Protein AF-A0A957RJB9-F1 (afdb_monomer)

Mean predicted aligned error: 10.36 Å

Structure (mmCIF, N/CA/C/O backbone):
data_AF-A0A957RJB9-F1
#
_entry.id   AF-A0A957RJB9-F1
#
loop_
_atom_site.group_PDB
_atom_site.id
_atom_site.type_symbol
_atom_site.label_atom_id
_atom_site.label_alt_id
_atom_site.label_comp_id
_atom_site.label_asym_id
_atom_site.label_entity_id
_atom_site.label_seq_id
_atom_site.pdbx_PDB_ins_code
_atom_site.Cartn_x
_atom_site.Cartn_y
_atom_site.Cartn_z
_atom_site.occupancy
_atom_site.B_iso_or_equiv
_atom_site.auth_seq_id
_atom_site.auth_comp_id
_atom_site.auth_asym_id
_atom_site.auth_atom_id
_atom_site.pdbx_PDB_model_num
ATOM 1 N N . ILE A 1 1 ? -2.700 -5.494 -15.936 1.00 81.12 1 ILE A N 1
ATOM 2 C CA . ILE A 1 1 ? -1.237 -5.738 -15.900 1.00 81.12 1 ILE A CA 1
ATOM 3 C C . ILE A 1 1 ? -0.658 -5.361 -14.547 1.00 81.12 1 ILE A C 1
ATOM 5 O O . ILE A 1 1 ? -0.485 -6.269 -13.760 1.00 81.12 1 ILE A O 1
ATOM 9 N N . PHE A 1 2 ? -0.462 -4.080 -14.198 1.00 80.25 2 PHE A N 1
ATOM 10 C CA . PHE A 1 2 ? 0.185 -3.731 -12.918 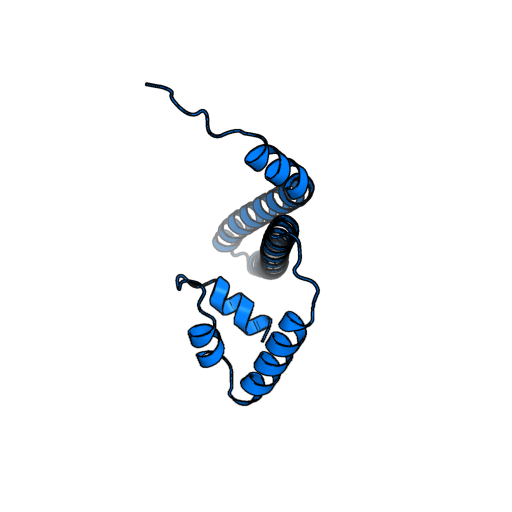1.00 80.25 2 PHE A CA 1
ATOM 11 C C . PHE A 1 2 ? -0.516 -4.327 -11.686 1.00 80.25 2 PHE A C 1
ATOM 13 O O . PHE A 1 2 ? 0.145 -4.903 -10.839 1.00 80.25 2 PHE A O 1
ATOM 20 N N . ARG A 1 3 ? -1.857 -4.283 -11.610 1.00 81.19 3 ARG A N 1
ATOM 21 C CA . ARG A 1 3 ? -2.626 -4.941 -10.532 1.00 81.19 3 ARG A CA 1
ATOM 22 C C . ARG A 1 3 ? -2.368 -6.450 -10.442 1.00 81.19 3 ARG A C 1
ATOM 24 O O . ARG A 1 3 ? -2.156 -6.948 -9.346 1.00 81.19 3 ARG A O 1
ATOM 31 N N . ALA A 1 4 ? -2.376 -7.136 -11.583 1.00 83.81 4 ALA A N 1
ATOM 32 C CA . ALA A 1 4 ? -2.095 -8.565 -11.663 1.00 83.81 4 ALA A CA 1
ATOM 33 C C . ALA A 1 4 ? -0.646 -8.854 -11.250 1.00 83.81 4 ALA A C 1
ATOM 35 O O . ALA A 1 4 ? -0.408 -9.748 -10.457 1.00 83.81 4 ALA A O 1
ATOM 36 N N . LEU A 1 5 ? 0.306 -8.015 -11.669 1.00 82.12 5 LEU A N 1
ATOM 37 C CA . LEU A 1 5 ? 1.704 -8.125 -11.257 1.00 82.12 5 LEU A CA 1
ATOM 38 C C . LEU A 1 5 ? 1.844 -8.026 -9.734 1.00 82.12 5 LEU A C 1
ATOM 40 O O . LEU A 1 5 ? 2.563 -8.815 -9.136 1.00 82.12 5 LEU A O 1
ATOM 44 N N . LYS A 1 6 ? 1.108 -7.111 -9.084 1.00 77.12 6 LYS A N 1
ATOM 45 C CA . LYS A 1 6 ? 1.094 -7.041 -7.613 1.00 77.12 6 LYS A CA 1
ATOM 46 C C . LYS A 1 6 ? 0.599 -8.333 -6.977 1.00 77.12 6 LYS A C 1
ATOM 48 O O . LYS A 1 6 ? 1.125 -8.722 -5.943 1.00 77.12 6 LYS A O 1
ATOM 53 N N . GLN A 1 7 ? -0.440 -8.935 -7.550 1.00 78.44 7 GLN A N 1
ATOM 54 C CA . GLN A 1 7 ? -1.039 -10.160 -7.035 1.00 78.44 7 GLN A CA 1
ATOM 55 C C . GLN A 1 7 ? -0.089 -11.347 -7.205 1.00 78.44 7 GLN A C 1
ATOM 57 O O . GLN A 1 7 ? 0.145 -12.049 -6.232 1.00 78.44 7 GLN A O 1
ATOM 62 N N . PHE A 1 8 ? 0.520 -11.482 -8.384 1.00 80.69 8 PHE A N 1
ATOM 63 C CA . PHE A 1 8 ? 1.520 -12.505 -8.687 1.00 80.69 8 PHE A CA 1
ATOM 64 C C . PHE A 1 8 ? 2.718 -12.426 -7.735 1.00 80.69 8 PHE A C 1
ATOM 66 O O . PHE A 1 8 ? 3.043 -13.388 -7.057 1.00 80.69 8 PHE A O 1
ATOM 73 N N . LEU A 1 9 ? 3.298 -11.230 -7.573 1.00 74.88 9 LEU A N 1
ATOM 74 C CA . LEU A 1 9 ? 4.434 -10.997 -6.670 1.00 74.88 9 LEU A CA 1
ATOM 75 C C . LEU A 1 9 ? 4.084 -11.101 -5.177 1.00 74.88 9 LEU A C 1
ATOM 77 O O . LEU A 1 9 ? 4.979 -11.045 -4.338 1.00 74.88 9 LEU A O 1
ATOM 81 N N . SER A 1 10 ? 2.796 -11.162 -4.832 1.00 72.12 10 SER A N 1
ATOM 82 C CA . SER A 1 10 ? 2.348 -11.404 -3.457 1.00 72.12 10 SER A CA 1
ATOM 83 C C . SER A 1 10 ? 2.089 -12.887 -3.177 1.00 72.12 10 SER A C 1
ATOM 85 O O . SER A 1 10 ? 1.745 -13.208 -2.042 1.00 72.12 10 SER A O 1
ATOM 87 N N . GLY A 1 11 ? 2.175 -13.749 -4.195 1.00 70.44 11 GLY A N 1
ATOM 88 C CA . GLY A 1 11 ? 2.095 -15.198 -4.054 1.00 70.44 11 GLY A CA 1
ATOM 89 C C . GLY A 1 11 ? 3.445 -15.818 -3.698 1.00 70.44 11 GLY A C 1
ATOM 90 O O . GLY A 1 11 ? 4.469 -15.136 -3.666 1.00 70.44 11 GLY A O 1
ATOM 91 N N . ASP A 1 12 ? 3.428 -17.126 -3.447 1.00 73.06 12 ASP A N 1
ATOM 92 C CA . ASP A 1 12 ? 4.629 -17.911 -3.134 1.00 73.06 12 ASP A CA 1
ATOM 93 C C . ASP A 1 12 ? 5.363 -18.410 -4.396 1.00 73.06 12 ASP A C 1
ATOM 95 O O . ASP A 1 12 ? 6.435 -19.009 -4.305 1.00 73.06 12 ASP A O 1
ATOM 99 N N . GLU A 1 13 ? 4.795 -18.174 -5.582 1.00 73.94 13 GLU A N 1
ATOM 100 C CA . GLU A 1 13 ? 5.368 -18.606 -6.854 1.00 73.94 13 GLU A CA 1
ATOM 101 C C . GLU A 1 13 ? 6.593 -17.763 -7.248 1.00 73.94 13 GLU A C 1
ATOM 103 O O . GLU A 1 13 ? 6.592 -16.534 -7.110 1.00 73.94 13 GLU A O 1
ATOM 108 N N . PRO A 1 14 ? 7.663 -18.404 -7.754 1.00 75.56 14 PRO A N 1
ATOM 109 C CA . PRO A 1 14 ? 8.832 -17.692 -8.243 1.00 75.56 14 PRO A CA 1
ATOM 110 C C . PRO A 1 14 ? 8.474 -16.829 -9.457 1.00 75.56 14 PRO A C 1
ATOM 112 O O . PRO A 1 14 ? 7.613 -17.176 -10.264 1.00 75.56 14 PRO A O 1
ATOM 115 N N . TRP A 1 15 ? 9.165 -15.693 -9.597 1.00 79.06 15 TRP A N 1
ATOM 116 C CA . TRP A 1 15 ? 8.956 -14.800 -10.733 1.00 79.06 15 TRP A CA 1
ATOM 117 C C . TRP A 1 15 ? 9.271 -15.505 -12.058 1.00 79.06 15 TRP A C 1
ATOM 119 O O . TRP A 1 15 ? 10.420 -15.865 -12.309 1.00 79.06 15 TRP A O 1
ATOM 129 N N . ASP A 1 16 ? 8.259 -15.610 -12.914 1.00 83.81 16 ASP A N 1
ATOM 130 C CA . ASP A 1 16 ? 8.356 -16.130 -14.271 1.00 83.81 16 ASP A CA 1
ATOM 131 C C . ASP A 1 16 ? 7.432 -15.310 -15.188 1.00 83.81 16 ASP A C 1
ATOM 133 O O . ASP A 1 16 ? 6.280 -15.026 -14.844 1.00 83.81 16 ASP A O 1
ATOM 137 N N . ILE A 1 17 ? 7.961 -14.864 -16.331 1.00 82.62 17 ILE A N 1
ATOM 138 C CA . ILE A 1 17 ? 7.234 -13.981 -17.250 1.00 82.62 17 ILE A CA 1
ATOM 139 C C . ILE A 1 17 ? 6.132 -14.714 -18.019 1.00 82.62 17 ILE A C 1
ATOM 141 O O . ILE A 1 17 ? 5.106 -14.101 -18.314 1.00 82.62 17 ILE A O 1
ATOM 145 N N . GLU A 1 18 ? 6.327 -15.996 -18.315 1.00 87.25 18 GLU A N 1
ATOM 146 C CA . GLU A 1 18 ? 5.365 -16.837 -19.022 1.00 87.25 18 GLU A CA 1
ATOM 147 C C . GLU A 1 18 ? 4.204 -17.165 -18.082 1.00 87.25 18 GLU A C 1
ATOM 149 O O . GLU A 1 18 ? 3.053 -16.895 -18.421 1.00 87.25 18 GLU A O 1
ATOM 154 N N . LEU A 1 19 ? 4.500 -17.560 -16.836 1.00 86.25 19 LEU A N 1
ATOM 155 C CA . LEU A 1 19 ? 3.469 -17.761 -15.807 1.00 86.25 19 LEU A CA 1
ATOM 156 C C . LEU A 1 19 ? 2.692 -16.472 -15.510 1.00 86.25 19 LEU A C 1
ATOM 158 O O . LEU A 1 19 ? 1.467 -16.482 -15.363 1.00 86.25 19 LEU A O 1
ATOM 162 N N . PHE A 1 20 ? 3.385 -15.330 -15.450 1.00 87.19 20 PHE A N 1
ATOM 163 C CA . PHE A 1 20 ? 2.719 -14.044 -15.284 1.00 87.19 20 PHE A CA 1
ATOM 164 C C . PHE A 1 20 ? 1.810 -13.713 -16.476 1.00 87.19 20 PHE A C 1
ATOM 166 O O . PHE A 1 20 ? 0.713 -13.185 -16.274 1.00 87.19 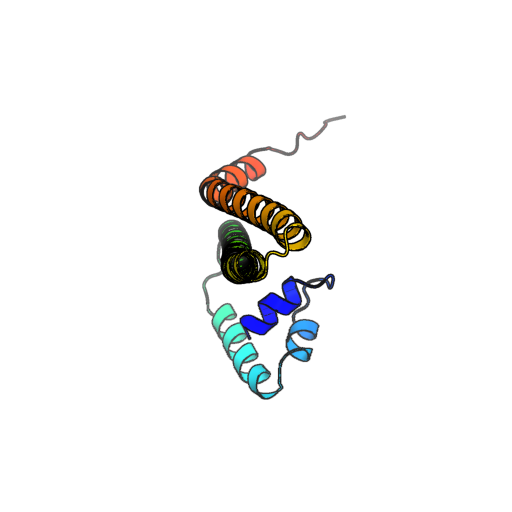20 PHE A O 1
ATOM 173 N N . GLN A 1 21 ? 2.247 -14.000 -17.705 1.00 87.94 21 GLN A N 1
ATOM 174 C CA . GLN A 1 21 ? 1.457 -13.784 -18.913 1.00 87.94 21 GLN A CA 1
ATOM 175 C C . GLN A 1 21 ? 0.212 -14.679 -18.941 1.00 87.94 21 GLN A C 1
ATOM 177 O O . GLN A 1 21 ? -0.867 -14.173 -19.254 1.00 87.94 21 GLN A O 1
ATOM 182 N N . ASP A 1 22 ? 0.325 -15.943 -18.537 1.00 89.06 22 ASP A N 1
ATOM 183 C CA . ASP A 1 22 ? -0.794 -16.892 -18.465 1.00 89.06 22 ASP A CA 1
ATOM 184 C C . ASP A 1 22 ? -1.864 -16.470 -17.449 1.00 89.06 22 ASP A C 1
ATOM 186 O O . ASP A 1 22 ? -3.058 -16.670 -17.668 1.00 89.06 22 ASP A O 1
ATOM 190 N N . MET A 1 23 ? -1.463 -15.803 -16.364 1.00 85.88 23 MET A N 1
ATOM 191 C CA . MET A 1 23 ? -2.392 -15.254 -15.370 1.00 85.88 23 MET A CA 1
ATOM 192 C C . MET A 1 23 ? -3.127 -13.987 -15.864 1.00 85.88 23 MET A C 1
ATOM 194 O O . MET A 1 23 ? -4.102 -13.535 -15.254 1.00 85.88 23 MET A O 1
ATOM 198 N N . LEU A 1 24 ? -2.668 -13.352 -16.946 1.00 88.12 24 LEU A N 1
ATOM 199 C CA . LEU A 1 24 ? -3.342 -12.190 -17.522 1.00 88.12 24 LEU A CA 1
ATOM 200 C C . LEU A 1 24 ? -4.477 -12.613 -18.456 1.00 88.12 24 LEU A C 1
ATOM 202 O O . LEU A 1 24 ? -4.330 -13.511 -19.277 1.00 88.12 24 LEU A O 1
ATOM 206 N N . ASP A 1 25 ? -5.573 -11.853 -18.419 1.00 89.06 25 ASP A N 1
ATOM 207 C CA . ASP A 1 25 ? -6.604 -11.900 -19.459 1.00 89.06 25 ASP A CA 1
ATOM 208 C C . ASP A 1 25 ? -5.969 -11.707 -20.853 1.00 89.06 25 ASP A C 1
ATOM 210 O O . ASP A 1 25 ? -5.105 -10.837 -21.027 1.00 89.06 25 ASP A O 1
ATOM 214 N N . GLY A 1 26 ? -6.407 -12.479 -21.852 1.00 87.00 26 GLY A N 1
ATOM 215 C CA . GLY A 1 26 ? -5.850 -12.486 -23.208 1.00 87.00 26 GLY A CA 1
ATOM 216 C C . GLY A 1 26 ? -5.820 -11.100 -23.862 1.00 87.00 26 GLY A C 1
ATOM 217 O O . GLY A 1 26 ? -4.891 -10.770 -24.600 1.00 87.00 26 GLY A O 1
ATOM 218 N N . GLN A 1 27 ? -6.756 -10.208 -23.513 1.00 87.88 27 GLN A N 1
ATOM 219 C CA . GLN A 1 27 ? -6.743 -8.815 -23.992 1.00 87.88 27 GLN A CA 1
ATOM 220 C C . GLN A 1 27 ? -5.542 -7.991 -23.492 1.00 87.88 27 GLN A C 1
ATOM 222 O O . GLN A 1 27 ? -5.198 -6.946 -24.059 1.00 87.88 27 GLN A O 1
ATOM 227 N N . LEU A 1 28 ? -4.892 -8.432 -22.417 1.00 89.62 28 LEU A N 1
ATOM 228 C CA . LEU A 1 28 ? -3.724 -7.788 -21.830 1.00 89.62 28 LEU A CA 1
ATOM 229 C C . LEU A 1 28 ? -2.406 -8.336 -22.380 1.00 89.62 28 LEU A C 1
ATOM 231 O O . LEU A 1 28 ? -1.398 -7.645 -22.237 1.00 89.62 28 LEU A O 1
ATOM 235 N N . HIS A 1 29 ? -2.399 -9.486 -23.059 1.00 90.06 29 HIS A N 1
ATOM 236 C CA . HIS A 1 29 ? -1.185 -10.084 -23.631 1.00 90.06 29 HIS A CA 1
ATOM 237 C C . HIS A 1 29 ? -0.530 -9.142 -24.643 1.00 90.06 29 HIS A C 1
ATOM 239 O O . HIS A 1 29 ? 0.634 -8.778 -24.501 1.00 90.06 29 HIS A O 1
ATOM 245 N N . GLY A 1 30 ? -1.304 -8.604 -25.592 1.00 87.06 30 GLY A N 1
ATOM 246 C CA . GLY A 1 30 ? -0.793 -7.634 -26.571 1.00 87.06 30 GLY A CA 1
ATOM 247 C C . GLY A 1 30 ? -0.371 -6.287 -25.962 1.00 87.06 30 GLY A C 1
ATOM 248 O O . GLY A 1 30 ? 0.405 -5.533 -26.554 1.00 87.06 30 GLY A O 1
ATOM 249 N N . ARG A 1 31 ? -0.871 -5.942 -24.769 1.00 88.81 31 ARG A N 1
ATOM 250 C CA . ARG A 1 31 ? -0.400 -4.768 -24.014 1.00 88.81 31 ARG A CA 1
ATOM 251 C C . ARG A 1 31 ? 0.900 -5.078 -23.266 1.00 88.81 31 ARG A C 1
ATOM 253 O O . ARG A 1 31 ? 1.775 -4.219 -23.237 1.00 88.81 31 ARG A O 1
ATOM 260 N N . LEU A 1 32 ? 1.046 -6.285 -22.718 1.00 88.19 32 LEU A N 1
ATOM 261 C CA . LEU A 1 32 ? 2.282 -6.763 -22.099 1.00 88.19 32 LEU A CA 1
ATOM 262 C C . LEU A 1 32 ? 3.414 -6.857 -23.129 1.00 88.19 32 LEU A C 1
ATOM 264 O O . LEU A 1 32 ? 4.486 -6.315 -22.887 1.00 88.19 32 LEU A O 1
ATOM 268 N N . ALA A 1 33 ? 3.153 -7.434 -24.304 1.00 86.44 33 ALA A N 1
ATOM 269 C CA . ALA A 1 33 ? 4.131 -7.536 -25.387 1.00 86.44 33 ALA A CA 1
ATOM 270 C C . ALA A 1 33 ? 4.650 -6.159 -25.832 1.00 86.44 33 ALA A C 1
ATOM 272 O O . ALA A 1 33 ? 5.851 -5.969 -25.994 1.00 86.44 33 ALA A O 1
ATOM 273 N N . ARG A 1 34 ? 3.764 -5.158 -25.950 1.00 88.94 34 ARG A N 1
ATOM 274 C CA . ARG A 1 34 ? 4.166 -3.772 -26.249 1.00 88.94 34 ARG A CA 1
ATOM 275 C C . ARG A 1 34 ? 5.016 -3.146 -25.147 1.00 88.94 34 ARG A C 1
ATOM 277 O O . ARG A 1 34 ? 5.954 -2.420 -25.457 1.00 88.94 34 ARG A O 1
ATOM 284 N N . LEU A 1 35 ? 4.708 -3.425 -23.881 1.00 87.00 35 LEU A N 1
ATOM 285 C CA . LEU A 1 35 ? 5.519 -2.961 -22.754 1.00 87.00 35 LEU A CA 1
ATOM 286 C C . LEU A 1 35 ? 6.906 -3.615 -22.750 1.00 87.00 35 LEU A C 1
ATOM 288 O O . LEU A 1 35 ? 7.890 -2.915 -22.537 1.00 87.00 35 LEU A O 1
ATOM 292 N N . ALA A 1 36 ? 6.994 -4.917 -23.028 1.00 85.00 36 ALA A N 1
ATOM 293 C CA . ALA A 1 36 ? 8.261 -5.639 -23.130 1.00 85.00 36 ALA A CA 1
ATOM 294 C C . ALA A 1 36 ? 9.105 -5.140 -24.314 1.00 85.00 36 ALA A C 1
ATOM 296 O O . ALA A 1 36 ? 10.291 -4.852 -24.156 1.00 85.00 36 ALA A O 1
ATOM 297 N N . ALA A 1 37 ? 8.477 -4.944 -25.477 1.00 87.00 37 ALA A N 1
ATOM 298 C CA . ALA A 1 37 ? 9.126 -4.359 -26.644 1.00 87.00 37 ALA A CA 1
ATOM 299 C C . ALA A 1 37 ? 9.647 -2.948 -26.339 1.00 87.00 37 ALA A C 1
ATOM 301 O O . ALA A 1 37 ? 10.803 -2.652 -26.618 1.00 87.00 37 ALA A O 1
ATOM 302 N N . TYR A 1 38 ? 8.849 -2.097 -25.689 1.00 85.38 38 TYR A N 1
ATOM 303 C CA . TYR A 1 38 ? 9.306 -0.775 -25.261 1.00 85.38 38 TYR A CA 1
ATOM 304 C C . TYR A 1 38 ? 10.474 -0.857 -24.268 1.00 85.38 38 TYR A C 1
ATOM 306 O O . TYR A 1 38 ? 11.462 -0.148 -24.433 1.00 85.38 38 TYR A O 1
ATOM 314 N N . ALA A 1 39 ? 10.415 -1.758 -23.283 1.00 79.75 39 ALA A N 1
ATOM 315 C CA . ALA A 1 39 ? 11.502 -1.956 -22.328 1.00 79.75 39 ALA A CA 1
ATOM 316 C C . ALA A 1 39 ? 12.825 -2.333 -23.018 1.00 79.75 39 ALA A C 1
ATOM 318 O O . ALA A 1 39 ? 13.873 -1.854 -22.601 1.00 79.75 39 ALA A O 1
ATOM 319 N N . SER A 1 40 ? 12.779 -3.101 -24.114 1.00 82.88 40 SER A N 1
ATOM 320 C CA . SER A 1 40 ? 13.971 -3.439 -24.910 1.00 82.88 40 SER A CA 1
ATOM 321 C C . SER A 1 40 ? 14.602 -2.249 -25.646 1.00 82.88 40 SER A C 1
ATOM 323 O O . SER A 1 4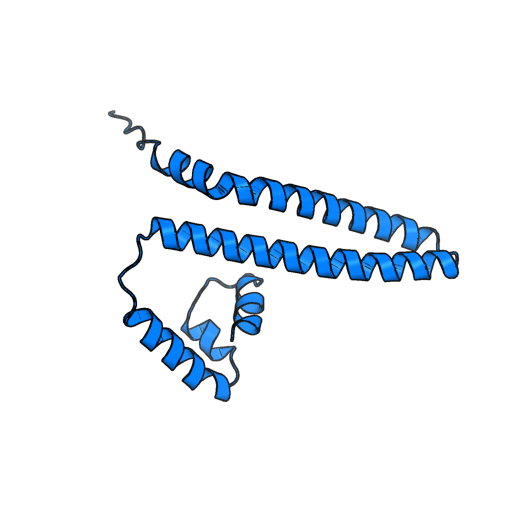0 ? 15.769 -2.312 -26.021 1.00 82.88 40 SER A O 1
ATOM 325 N N . THR A 1 41 ? 13.852 -1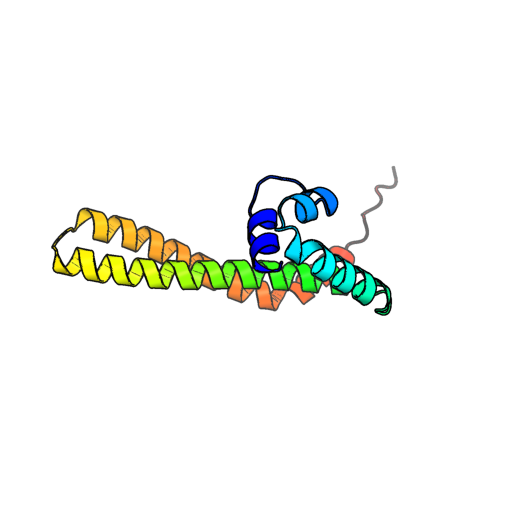.157 -25.837 1.00 85.81 41 THR A N 1
ATOM 326 C CA . THR A 1 41 ? 14.355 0.081 -26.459 1.00 85.81 41 THR A CA 1
ATOM 327 C C . THR A 1 41 ? 14.992 1.041 -25.460 1.00 85.81 41 THR A C 1
ATOM 329 O O . THR A 1 41 ? 15.627 2.016 -25.862 1.00 85.81 41 THR A O 1
ATOM 332 N N . LEU A 1 42 ? 14.820 0.791 -24.158 1.00 80.44 42 LEU A N 1
ATOM 333 C CA . LEU A 1 42 ? 15.429 1.616 -23.126 1.00 80.44 42 LEU A CA 1
ATOM 334 C C . LEU A 1 42 ? 16.937 1.329 -23.056 1.00 80.44 42 LEU A C 1
ATOM 336 O O . LEU A 1 42 ? 17.350 0.179 -23.222 1.00 80.44 42 LEU A O 1
ATOM 340 N N . PRO A 1 43 ? 17.772 2.350 -22.788 1.00 80.62 43 PRO A N 1
ATOM 341 C CA . PRO A 1 43 ? 19.187 2.133 -22.515 1.00 80.62 43 PRO A CA 1
ATOM 342 C C . PRO A 1 43 ? 19.327 1.113 -21.389 1.00 80.62 43 PRO A C 1
ATOM 344 O O . PRO A 1 43 ? 18.572 1.195 -20.420 1.00 80.62 43 PRO A O 1
ATOM 347 N N . ASN A 1 44 ? 20.276 0.179 -21.512 1.00 72.31 44 ASN A N 1
ATOM 348 C CA . ASN A 1 44 ? 20.491 -0.843 -20.491 1.00 72.31 44 ASN A CA 1
ATOM 349 C C . ASN A 1 44 ? 20.775 -0.139 -19.153 1.00 72.31 44 ASN A C 1
ATOM 351 O O . ASN A 1 44 ? 21.828 0.500 -19.031 1.00 72.31 44 ASN A O 1
ATOM 355 N N . PRO A 1 45 ? 19.838 -0.153 -18.189 1.00 69.44 45 PRO A N 1
ATOM 356 C CA . PRO A 1 45 ? 20.025 0.617 -16.979 1.00 69.44 45 PRO A CA 1
ATOM 357 C C . PRO A 1 45 ? 21.104 -0.065 -16.143 1.00 69.44 45 PRO A C 1
ATOM 359 O O . PRO A 1 45 ? 21.265 -1.287 -16.192 1.00 69.44 45 PRO A O 1
ATOM 362 N N . ASP A 1 46 ? 21.836 0.713 -15.349 1.00 80.88 46 ASP A N 1
ATOM 363 C CA . ASP A 1 46 ? 22.705 0.131 -14.332 1.00 80.88 46 ASP A CA 1
ATOM 364 C C . ASP A 1 46 ? 21.868 -0.836 -13.477 1.00 80.88 46 ASP A C 1
ATOM 366 O O . ASP A 1 46 ? 20.840 -0.463 -12.900 1.00 80.88 46 ASP A O 1
ATOM 370 N N . VAL A 1 47 ? 22.301 -2.098 -13.419 1.00 78.88 47 VAL A N 1
ATOM 371 C CA . VAL A 1 47 ? 21.633 -3.174 -12.678 1.00 78.88 47 VAL A CA 1
ATOM 372 C C . VAL A 1 47 ? 21.383 -2.762 -11.224 1.00 78.88 47 VAL A C 1
ATOM 374 O O . VAL A 1 47 ? 20.381 -3.167 -10.631 1.00 78.88 47 VAL A O 1
ATOM 377 N N . MET A 1 48 ? 22.251 -1.933 -10.641 1.00 76.69 48 MET A N 1
ATOM 378 C CA . MET A 1 48 ? 22.064 -1.412 -9.288 1.00 76.69 48 MET A CA 1
ATOM 379 C C . MET A 1 48 ? 20.899 -0.434 -9.191 1.00 76.69 48 MET A C 1
ATOM 381 O O . MET A 1 48 ? 20.101 -0.551 -8.261 1.00 76.69 48 MET A O 1
ATOM 385 N N . VAL A 1 49 ? 20.745 0.455 -10.171 1.00 79.31 49 VAL A N 1
ATOM 386 C CA . VAL A 1 49 ? 19.611 1.385 -10.245 1.00 79.31 49 VAL A CA 1
ATOM 387 C C . VAL A 1 49 ? 18.306 0.610 -10.428 1.00 79.31 49 VAL A C 1
ATOM 389 O O . VAL A 1 49 ? 17.343 0.861 -9.708 1.00 79.31 49 VAL A O 1
ATOM 392 N N . MET A 1 50 ? 18.288 -0.419 -11.286 1.00 80.50 50 MET A N 1
ATOM 393 C CA . MET A 1 50 ? 17.099 -1.270 -11.453 1.00 80.50 50 MET A CA 1
ATOM 394 C C . MET A 1 50 ? 16.708 -1.993 -10.162 1.00 80.50 50 MET A C 1
ATOM 396 O O . MET A 1 50 ? 15.526 -2.077 -9.828 1.00 80.50 50 MET A O 1
ATOM 400 N N . ARG A 1 51 ? 17.690 -2.532 -9.428 1.00 77.06 51 ARG A N 1
ATOM 401 C CA . ARG A 1 51 ? 17.447 -3.213 -8.147 1.00 77.06 51 ARG A CA 1
ATOM 402 C C . ARG A 1 51 ? 16.927 -2.245 -7.093 1.00 77.06 51 ARG A C 1
ATOM 404 O O . ARG A 1 51 ? 15.995 -2.587 -6.369 1.00 77.06 51 ARG A O 1
ATOM 411 N N . GLU A 1 52 ? 17.507 -1.053 -7.008 1.00 81.75 52 GLU A N 1
ATOM 412 C CA . GLU A 1 52 ? 17.044 -0.007 -6.100 1.00 81.75 52 GLU A CA 1
ATOM 413 C C . GLU A 1 52 ? 15.595 0.395 -6.406 1.00 81.75 52 GLU A C 1
ATOM 415 O O . GLU A 1 52 ? 14.757 0.421 -5.499 1.00 81.75 52 GLU A O 1
ATOM 420 N N . ASP A 1 53 ? 15.277 0.642 -7.676 1.00 81.69 53 ASP A N 1
ATOM 421 C CA . ASP A 1 53 ? 13.933 1.012 -8.112 1.00 81.69 53 ASP A CA 1
ATOM 422 C C . ASP A 1 53 ? 12.918 -0.104 -7.854 1.00 81.69 53 ASP A C 1
ATOM 424 O O . ASP A 1 53 ? 11.831 0.161 -7.334 1.00 81.69 53 ASP A O 1
ATOM 428 N N . ALA A 1 54 ? 13.274 -1.363 -8.122 1.00 79.88 54 ALA A N 1
ATOM 429 C CA . ALA A 1 54 ? 12.419 -2.508 -7.822 1.00 79.88 54 ALA A CA 1
ATOM 430 C C . ALA A 1 54 ? 12.097 -2.599 -6.321 1.00 79.88 54 ALA A C 1
ATOM 432 O O . ALA A 1 54 ? 10.930 -2.722 -5.939 1.00 79.88 54 ALA A O 1
ATOM 433 N N . VAL A 1 55 ? 13.106 -2.463 -5.452 1.00 80.56 55 VAL A N 1
ATOM 434 C CA . VAL A 1 55 ? 12.916 -2.475 -3.991 1.00 80.56 55 VAL A CA 1
ATOM 435 C C . VAL A 1 55 ? 12.035 -1.305 -3.543 1.00 80.56 55 VAL A C 1
ATOM 437 O O . VAL A 1 55 ? 11.107 -1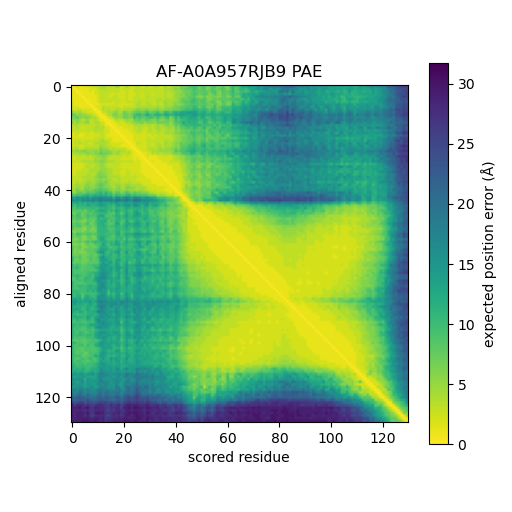.501 -2.754 1.00 80.56 55 VAL A O 1
ATOM 440 N N . LYS A 1 56 ? 12.257 -0.098 -4.075 1.00 84.25 56 LYS A N 1
ATOM 441 C CA . LYS A 1 56 ? 11.421 1.081 -3.792 1.00 84.25 56 LYS A CA 1
ATOM 442 C C . LYS A 1 56 ? 9.965 0.869 -4.203 1.00 84.25 56 LYS A C 1
ATOM 444 O O . LYS A 1 56 ? 9.062 1.245 -3.453 1.00 84.25 56 LYS A O 1
ATOM 449 N N . VAL A 1 57 ? 9.719 0.269 -5.367 1.00 83.81 57 VAL A N 1
ATOM 450 C CA . VAL A 1 57 ? 8.365 -0.038 -5.851 1.00 83.81 57 VAL A CA 1
ATOM 451 C C . VAL A 1 57 ? 7.676 -1.047 -4.935 1.00 83.81 57 VAL A C 1
ATOM 453 O O . VAL A 1 57 ? 6.537 -0.809 -4.530 1.00 83.81 57 VAL A O 1
ATOM 456 N N . LEU A 1 58 ? 8.362 -2.124 -4.545 1.00 81.06 58 LEU A N 1
ATOM 457 C CA . LEU A 1 58 ? 7.816 -3.131 -3.628 1.00 81.06 58 LEU A CA 1
ATOM 458 C C . LEU A 1 58 ? 7.484 -2.536 -2.255 1.00 81.06 58 LEU A C 1
ATOM 460 O O . LEU A 1 58 ? 6.401 -2.775 -1.716 1.00 81.06 58 LEU A O 1
ATOM 464 N N . LEU A 1 59 ? 8.370 -1.699 -1.710 1.00 85.38 59 LEU A N 1
ATOM 465 C CA . LEU A 1 59 ? 8.129 -1.007 -0.443 1.00 85.38 59 LEU A CA 1
ATOM 466 C C . LEU A 1 59 ? 6.943 -0.050 -0.536 1.00 85.38 59 LEU A C 1
ATOM 468 O O . LEU A 1 59 ? 6.093 -0.055 0.354 1.00 85.38 59 LEU A O 1
ATOM 472 N N . ARG A 1 60 ? 6.831 0.718 -1.626 1.00 87.38 60 ARG A N 1
ATOM 473 C CA . ARG A 1 60 ? 5.673 1.588 -1.872 1.00 87.38 60 ARG A CA 1
ATOM 474 C C . ARG A 1 60 ? 4.378 0.780 -1.935 1.00 87.38 60 ARG A C 1
ATOM 476 O O . ARG A 1 60 ? 3.410 1.136 -1.277 1.00 87.38 60 ARG A O 1
ATOM 483 N N . MET A 1 61 ? 4.375 -0.347 -2.646 1.00 84.31 61 MET A N 1
ATOM 484 C CA . MET A 1 61 ? 3.211 -1.232 -2.725 1.00 84.31 61 MET A CA 1
ATOM 485 C C . MET A 1 61 ? 2.796 -1.787 -1.358 1.00 84.31 61 MET A C 1
ATOM 487 O O . MET A 1 61 ? 1.603 -1.823 -1.052 1.00 84.31 61 MET A O 1
ATOM 491 N N . ARG A 1 62 ? 3.759 -2.184 -0.517 1.00 86.62 62 ARG A N 1
ATOM 492 C CA . ARG A 1 62 ? 3.492 -2.648 0.853 1.00 86.62 62 ARG A CA 1
ATOM 493 C C . ARG A 1 62 ? 2.936 -1.522 1.730 1.00 86.62 62 ARG A C 1
ATOM 495 O O . ARG A 1 62 ? 1.966 -1.746 2.448 1.00 86.62 62 ARG A O 1
ATOM 502 N N . GLN A 1 63 ? 3.487 -0.311 1.630 1.00 89.12 63 GLN A N 1
ATOM 503 C CA . GLN A 1 63 ? 2.969 0.870 2.333 1.00 89.12 63 GLN A CA 1
ATOM 504 C C . GLN A 1 63 ? 1.534 1.207 1.909 1.00 89.12 63 GLN A C 1
ATOM 506 O O . GLN A 1 63 ? 0.694 1.451 2.772 1.00 89.12 63 GLN A O 1
ATOM 511 N N . ASP A 1 64 ? 1.233 1.183 0.609 1.00 88.88 64 ASP A N 1
ATOM 512 C CA . ASP A 1 64 ? -0.114 1.446 0.087 1.00 88.88 64 ASP A CA 1
ATOM 513 C C . ASP A 1 64 ? -1.127 0.421 0.610 1.00 88.88 64 ASP A C 1
ATOM 515 O O . ASP A 1 64 ? -2.227 0.787 1.029 1.00 88.88 64 ASP A O 1
ATOM 519 N N . ARG A 1 65 ? -0.746 -0.865 0.642 1.00 87.38 65 ARG A N 1
ATOM 520 C CA . ARG A 1 65 ? -1.577 -1.936 1.208 1.00 87.38 65 ARG A CA 1
ATOM 521 C C . ARG A 1 65 ? -1.855 -1.701 2.693 1.00 87.38 65 ARG A C 1
ATOM 523 O O . ARG A 1 65 ? -3.016 -1.732 3.087 1.00 87.38 65 ARG A O 1
ATOM 530 N N . LEU A 1 66 ? -0.823 -1.408 3.486 1.00 90.44 66 LEU A N 1
ATOM 531 C CA . LEU A 1 66 ? -0.970 -1.133 4.920 1.00 90.44 66 LEU A CA 1
ATOM 532 C C . LEU A 1 66 ? -1.842 0.097 5.186 1.00 90.44 66 LEU A C 1
ATOM 534 O O . LEU A 1 66 ? -2.671 0.060 6.085 1.00 90.44 66 LEU A O 1
ATOM 538 N N . ARG A 1 67 ? -1.716 1.168 4.390 1.00 92.69 67 ARG A N 1
ATOM 539 C CA . ARG A 1 67 ? -2.581 2.360 4.501 1.00 92.69 67 ARG A CA 1
ATOM 540 C C . ARG A 1 67 ? -4.048 2.048 4.219 1.00 92.69 67 ARG A C 1
ATOM 542 O O . ARG A 1 67 ? -4.932 2.551 4.911 1.00 92.69 67 ARG A O 1
ATOM 549 N N . ALA A 1 68 ? -4.312 1.240 3.195 1.00 90.31 68 ALA A N 1
ATOM 550 C CA . ALA A 1 68 ? -5.668 0.808 2.879 1.00 90.31 68 ALA A CA 1
ATOM 551 C C . ALA A 1 68 ? -6.248 -0.072 3.999 1.00 90.31 68 ALA A C 1
ATOM 553 O O . ALA A 1 68 ? -7.414 0.073 4.360 1.00 90.31 68 ALA A O 1
ATOM 554 N N . GLU A 1 69 ? -5.430 -0.955 4.571 1.00 91.94 69 GLU A N 1
ATOM 555 C CA . GLU A 1 69 ? -5.825 -1.843 5.662 1.00 91.94 69 GLU A CA 1
ATOM 556 C C . GLU A 1 69 ? -6.102 -1.086 6.965 1.00 91.94 69 GLU A C 1
ATOM 558 O O . GLU A 1 69 ? -7.162 -1.278 7.552 1.00 91.94 69 GLU A O 1
ATOM 563 N N . THR A 1 70 ? -5.231 -0.161 7.380 1.00 93.75 70 THR A N 1
ATOM 564 C CA . THR A 1 70 ? -5.456 0.666 8.582 1.00 93.75 70 THR A CA 1
ATOM 565 C C . THR A 1 70 ? -6.689 1.549 8.444 1.00 93.75 70 THR A C 1
ATOM 567 O O . THR A 1 70 ? -7.448 1.708 9.396 1.00 93.75 70 THR A O 1
ATOM 570 N N . THR A 1 71 ? -6.949 2.068 7.241 1.00 94.69 71 THR A N 1
ATOM 571 C CA . THR A 1 71 ? -8.170 2.830 6.951 1.00 94.69 71 THR A CA 1
ATOM 572 C C . THR A 1 71 ? -9.416 1.960 7.117 1.00 94.69 71 THR A C 1
ATOM 574 O O . THR A 1 71 ? -10.368 2.382 7.765 1.00 94.69 71 THR A O 1
ATOM 577 N N . ARG A 1 72 ? -9.412 0.724 6.596 1.00 94.38 72 ARG A N 1
ATOM 578 C CA . ARG A 1 72 ? -10.521 -0.228 6.786 1.00 94.38 72 ARG A CA 1
ATOM 579 C C . ARG A 1 72 ? -10.716 -0.618 8.246 1.00 94.38 72 ARG A C 1
ATOM 581 O O . ARG A 1 72 ? -11.845 -0.600 8.718 1.00 94.38 72 ARG A O 1
ATOM 588 N N . ILE A 1 73 ? -9.635 -0.940 8.958 1.00 95.06 73 ILE A N 1
ATOM 589 C CA . ILE A 1 73 ? -9.709 -1.314 10.375 1.00 95.06 73 ILE A CA 1
ATOM 590 C C . ILE A 1 73 ? -10.277 -0.164 11.205 1.00 95.06 73 ILE A C 1
ATOM 592 O O . ILE A 1 73 ? -11.084 -0.410 12.091 1.00 95.06 73 ILE A O 1
ATOM 596 N N . LYS A 1 74 ? -9.930 1.090 10.894 1.00 94.69 74 LYS A N 1
ATOM 597 C CA . LYS A 1 74 ? -10.505 2.249 11.583 1.00 94.69 74 LYS A CA 1
ATOM 598 C C . LYS A 1 74 ? -12.033 2.298 11.463 1.00 94.69 74 LYS A C 1
ATOM 600 O O . LYS A 1 74 ? -12.698 2.499 12.469 1.00 94.69 74 LYS A O 1
ATOM 605 N N . TYR A 1 75 ? -12.580 2.049 10.271 1.00 96.31 75 TYR A N 1
ATOM 606 C CA . TYR A 1 75 ? -14.034 1.972 10.095 1.00 96.31 75 TYR A CA 1
ATOM 607 C C . TYR A 1 75 ? -14.670 0.853 10.930 1.00 96.31 75 TYR A C 1
ATOM 609 O O . TYR A 1 75 ? -15.713 1.080 11.536 1.00 96.31 75 TYR A O 1
ATOM 617 N N . LEU A 1 76 ? -14.029 -0.320 11.000 1.00 95.62 76 LEU A N 1
ATOM 618 C CA . LEU A 1 76 ? -14.501 -1.437 11.827 1.00 95.62 76 LEU A CA 1
ATOM 619 C C . LEU A 1 76 ? -14.440 -1.108 13.323 1.00 95.62 76 LEU A C 1
ATOM 621 O O . LEU A 1 76 ? -15.372 -1.405 14.057 1.00 95.62 76 LEU A O 1
ATOM 625 N N . LEU A 1 77 ? -13.376 -0.446 13.783 1.00 96.19 77 LEU A N 1
ATOM 626 C CA . LEU A 1 77 ? -13.265 0.006 15.172 1.00 96.19 77 LEU A CA 1
ATOM 627 C C . LEU A 1 77 ? -14.388 0.982 15.540 1.00 96.19 77 LEU A C 1
ATOM 629 O O . LEU A 1 77 ? -14.993 0.835 16.600 1.00 96.19 77 LEU A O 1
ATOM 633 N N . ASP A 1 78 ? -14.704 1.930 14.655 1.00 96.50 78 ASP A N 1
ATOM 634 C CA . ASP A 1 78 ? -15.811 2.873 14.851 1.00 96.50 78 ASP A CA 1
ATOM 635 C C . ASP A 1 78 ? -17.182 2.163 14.872 1.00 96.50 78 ASP A C 1
ATOM 637 O O . ASP A 1 78 ? -18.131 2.655 15.484 1.00 96.50 78 ASP A O 1
ATOM 641 N N . GLU A 1 79 ? -17.326 1.028 14.185 1.00 96.62 79 GLU A N 1
ATOM 642 C CA . GLU A 1 79 ? -18.523 0.177 14.199 1.00 96.62 79 GLU A CA 1
ATOM 643 C C . GLU A 1 79 ? -18.630 -0.634 15.495 1.00 96.62 79 GLU A C 1
ATOM 645 O O . GLU A 1 79 ? -19.611 -0.477 16.219 1.00 96.62 79 GLU A O 1
ATOM 650 N N . PHE A 1 80 ? -17.583 -1.368 15.880 1.00 95.94 80 PHE A N 1
ATOM 651 C CA . PHE A 1 80 ? -17.551 -2.119 17.142 1.00 95.94 80 PHE A CA 1
ATOM 652 C C . PHE A 1 80 ? -17.740 -1.217 18.364 1.00 95.94 80 PHE A C 1
ATOM 654 O O . PHE A 1 80 ? -18.414 -1.590 19.324 1.00 95.94 80 PHE A O 1
ATOM 661 N N . GLN A 1 81 ? -17.206 0.007 18.321 1.00 95.38 81 GLN A N 1
ATOM 662 C CA . GLN A 1 81 ? -17.413 0.998 19.374 1.00 95.38 81 GLN A CA 1
ATOM 663 C C . GLN A 1 81 ? -18.886 1.415 19.495 1.00 95.38 81 GLN A C 1
ATOM 665 O O . GLN A 1 81 ? -19.357 1.646 20.609 1.00 95.38 81 GLN A O 1
ATOM 670 N N . ARG A 1 82 ? -19.610 1.523 18.371 1.00 96.25 82 ARG A N 1
ATOM 671 C CA . ARG A 1 82 ? -21.047 1.847 18.347 1.00 96.25 82 ARG A CA 1
ATOM 672 C C . ARG A 1 82 ? -21.906 0.677 18.816 1.00 96.25 82 ARG A C 1
ATOM 674 O O . ARG A 1 82 ? -22.901 0.902 19.496 1.00 96.25 82 ARG A O 1
ATOM 681 N N . GLU A 1 83 ? -21.515 -0.545 18.477 1.00 96.38 83 GLU A N 1
ATOM 682 C CA . GLU A 1 83 ? -22.228 -1.775 18.843 1.00 96.38 83 GLU A CA 1
ATOM 683 C C . GLU A 1 83 ? -21.917 -2.253 20.269 1.00 96.38 83 GLU A C 1
ATOM 685 O O . GLU A 1 83 ? -22.637 -3.082 20.820 1.00 96.38 83 GLU A O 1
ATOM 690 N N . GLY A 1 84 ? -20.869 -1.711 20.895 1.00 95.25 84 GLY A N 1
ATOM 691 C CA . GLY A 1 84 ? -20.440 -2.100 22.237 1.00 95.25 84 GLY A CA 1
ATOM 692 C C . GLY A 1 84 ? -19.639 -3.405 22.280 1.00 95.25 84 GLY A C 1
ATOM 693 O O . GLY A 1 84 ? -19.399 -3.923 23.372 1.00 95.25 84 GLY A O 1
ATOM 694 N N . ASP A 1 85 ? -19.186 -3.919 21.133 1.00 95.88 85 ASP A N 1
ATOM 695 C CA . ASP A 1 85 ? -18.346 -5.116 21.050 1.00 95.88 85 ASP A CA 1
ATOM 696 C C . ASP A 1 85 ? -16.901 -4.807 21.480 1.00 95.88 85 ASP A C 1
ATOM 698 O O . ASP A 1 85 ? -16.017 -4.461 20.691 1.00 95.88 85 ASP A O 1
ATOM 702 N N . GLN A 1 86 ? -16.662 -4.933 22.784 1.00 94.12 86 GLN A N 1
ATOM 703 C CA . GLN A 1 86 ? -15.362 -4.681 23.404 1.00 94.12 86 GLN A CA 1
ATOM 704 C C . GLN A 1 86 ? -14.295 -5.722 23.038 1.00 94.12 86 GLN A C 1
ATOM 706 O O . GLN A 1 86 ? -13.100 -5.419 23.117 1.00 94.12 86 GLN A O 1
ATOM 711 N N . GLU A 1 87 ? -14.686 -6.945 22.679 1.00 94.31 87 GLU A N 1
ATOM 712 C CA . GLU A 1 87 ? -13.740 -8.006 22.334 1.00 94.31 87 GLU A CA 1
ATOM 713 C C . GLU A 1 87 ? -13.143 -7.750 20.950 1.00 94.31 87 GLU A C 1
ATOM 715 O O . GLU A 1 87 ? -11.915 -7.654 20.810 1.00 94.31 87 GLU A O 1
ATOM 720 N N . SER A 1 88 ? -14.004 -7.530 19.954 1.00 93.12 88 SER A N 1
ATOM 721 C CA . SER A 1 88 ? -13.585 -7.181 18.596 1.00 93.12 88 SER A CA 1
ATOM 722 C C . SER A 1 88 ? -12.806 -5.872 18.583 1.00 93.12 88 SER A C 1
ATOM 724 O O . SER A 1 88 ? -11.752 -5.794 17.948 1.00 93.12 88 SER A O 1
ATOM 726 N N . LEU A 1 89 ? -13.228 -4.874 19.365 1.00 94.31 89 LEU A N 1
ATOM 727 C CA . LEU A 1 89 ? -12.525 -3.597 19.468 1.00 94.31 89 LEU A CA 1
ATOM 728 C C . LEU A 1 89 ? -11.074 -3.761 19.946 1.00 94.31 89 LEU A C 1
ATOM 730 O O . LEU A 1 89 ? -10.155 -3.236 19.320 1.00 94.31 89 LEU A O 1
ATOM 734 N N . ARG A 1 90 ? -10.828 -4.548 21.002 1.00 94.19 90 ARG A N 1
ATOM 735 C CA . ARG A 1 90 ? -9.461 -4.813 21.497 1.00 94.19 90 ARG A CA 1
ATOM 736 C C . ARG A 1 90 ? -8.618 -5.604 20.501 1.00 94.19 90 ARG A C 1
ATOM 738 O O . ARG A 1 90 ? -7.421 -5.337 20.362 1.00 94.19 90 ARG A O 1
ATOM 745 N N . SER A 1 91 ? -9.220 -6.591 19.839 1.00 93.88 91 SER A N 1
ATOM 746 C CA . SER A 1 91 ? -8.534 -7.422 18.847 1.00 93.88 91 SER A CA 1
ATOM 747 C C . SER A 1 91 ? -8.081 -6.585 17.647 1.00 93.88 91 SER A C 1
ATOM 749 O O . SER A 1 91 ? -6.892 -6.553 17.313 1.00 93.88 91 SER A O 1
ATOM 751 N N . PHE A 1 92 ? -9.001 -5.823 17.053 1.00 94.38 92 PHE A N 1
ATOM 752 C CA . PHE A 1 92 ? -8.715 -4.985 15.892 1.00 94.38 92 PHE A CA 1
ATOM 753 C C . PHE A 1 92 ? -7.807 -3.800 16.224 1.00 94.38 92 PHE A C 1
ATOM 755 O O . PHE A 1 92 ? -6.976 -3.438 15.391 1.00 94.38 92 PHE A O 1
ATOM 762 N N . ASP A 1 93 ? -7.872 -3.243 17.436 1.00 94.62 93 ASP A N 1
ATOM 763 C CA . ASP A 1 93 ? -6.958 -2.174 17.849 1.00 94.62 93 ASP A CA 1
ATOM 764 C C . ASP A 1 93 ? -5.507 -2.677 17.916 1.00 94.62 93 ASP A C 1
ATOM 766 O O . ASP A 1 93 ? -4.576 -2.018 17.441 1.00 94.62 93 ASP A O 1
ATOM 770 N N . ARG A 1 94 ? -5.289 -3.908 18.400 1.00 94.69 94 ARG A N 1
ATOM 771 C CA . ARG A 1 94 ? -3.961 -4.544 18.377 1.00 94.69 94 ARG A CA 1
ATOM 772 C C . ARG A 1 94 ? -3.440 -4.722 16.949 1.00 94.69 94 ARG A C 1
ATOM 774 O O . ARG A 1 94 ? -2.271 -4.419 16.698 1.00 94.69 94 ARG A O 1
ATOM 781 N N . ILE A 1 95 ? -4.284 -5.188 16.026 1.00 93.31 95 ILE A N 1
ATOM 782 C CA . ILE A 1 95 ? -3.920 -5.360 14.609 1.00 93.31 95 ILE A CA 1
ATOM 783 C C . ILE A 1 95 ? -3.592 -4.001 13.978 1.00 93.31 95 ILE A C 1
ATOM 785 O O . ILE A 1 95 ? -2.553 -3.851 13.335 1.00 93.31 95 ILE A O 1
ATOM 789 N N . ASN A 1 96 ? -4.422 -2.984 14.219 1.00 94.88 96 ASN A N 1
ATOM 790 C CA . ASN A 1 96 ? -4.205 -1.633 13.710 1.00 94.88 96 ASN A CA 1
ATOM 791 C C . ASN A 1 96 ? -2.861 -1.061 14.182 1.00 94.88 96 ASN A C 1
ATOM 793 O O . ASN A 1 96 ? -2.079 -0.545 13.384 1.00 94.88 96 ASN A O 1
ATOM 797 N N . 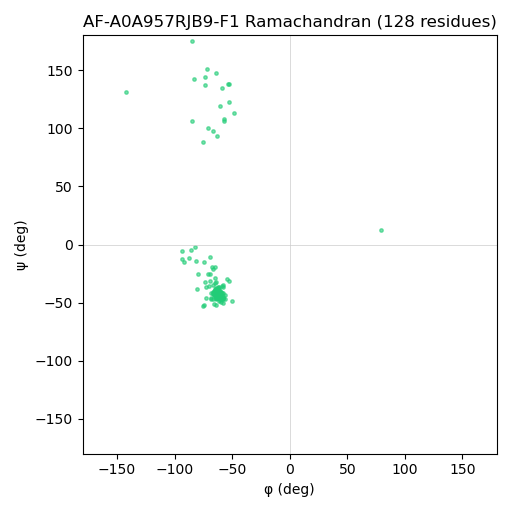ASN A 1 97 ? -2.550 -1.217 15.470 1.00 95.19 97 ASN A N 1
ATOM 798 C CA . ASN A 1 97 ? -1.287 -0.772 16.051 1.00 95.19 97 ASN A CA 1
ATOM 799 C C . ASN A 1 97 ? -0.072 -1.477 15.432 1.00 95.19 97 ASN A C 1
ATOM 801 O O . ASN A 1 97 ? 0.955 -0.836 15.190 1.00 95.19 97 ASN A O 1
ATOM 805 N N . LEU A 1 98 ? -0.172 -2.777 15.145 1.00 94.38 98 LEU A N 1
ATOM 806 C CA . LEU A 1 98 ? 0.879 -3.516 14.445 1.00 94.38 98 LEU A CA 1
ATOM 807 C C . LEU A 1 98 ? 1.082 -2.975 13.021 1.00 94.38 98 LEU A C 1
ATOM 809 O O . LEU A 1 98 ? 2.213 -2.665 12.641 1.00 94.38 98 LEU A O 1
ATOM 813 N N . ASN A 1 99 ? -0.006 -2.762 12.281 1.00 92.88 99 ASN A N 1
ATOM 814 C CA . ASN A 1 99 ? 0.035 -2.219 10.923 1.00 92.88 99 ASN A CA 1
ATOM 815 C C . ASN A 1 99 ? 0.617 -0.796 10.876 1.00 92.88 99 ASN A C 1
ATOM 817 O O . ASN A 1 99 ? 1.409 -0.481 9.986 1.00 92.88 99 ASN A O 1
ATOM 821 N N . LEU A 1 100 ? 0.292 0.059 11.850 1.00 94.44 100 LEU A N 1
ATOM 822 C CA . LEU A 1 100 ? 0.850 1.412 11.963 1.00 94.44 100 LEU A CA 1
ATOM 823 C C . LEU A 1 100 ? 2.353 1.400 12.274 1.00 94.44 100 LEU A C 1
ATOM 825 O O . LEU A 1 100 ? 3.108 2.182 11.690 1.00 94.44 100 LEU A O 1
ATOM 829 N N . ARG A 1 101 ? 2.809 0.504 13.158 1.00 95.31 101 ARG A N 1
ATOM 830 C CA . ARG A 1 101 ? 4.241 0.342 13.466 1.00 95.31 101 ARG A CA 1
ATOM 831 C C . ARG A 1 101 ? 5.025 -0.136 12.252 1.00 95.31 101 ARG A C 1
ATOM 833 O O . ARG A 1 101 ? 6.089 0.416 11.969 1.00 95.31 101 ARG A O 1
ATOM 840 N N . GLU A 1 102 ? 4.491 -1.117 11.533 1.00 92.19 102 GLU A N 1
ATOM 841 C CA . GLU A 1 102 ? 5.087 -1.611 10.294 1.00 92.19 102 GLU A CA 1
ATOM 842 C C . GLU A 1 102 ? 5.145 -0.500 9.240 1.00 92.19 102 GLU A C 1
ATOM 844 O O . GLU A 1 102 ? 6.199 -0.253 8.657 1.00 92.19 102 GLU A O 1
ATOM 849 N N . LEU A 1 103 ? 4.060 0.253 9.044 1.00 92.75 103 LEU A N 1
ATOM 850 C CA . LEU A 1 103 ? 4.040 1.376 8.107 1.00 92.75 103 LEU A CA 1
ATOM 851 C C . LEU A 1 103 ? 5.136 2.406 8.433 1.00 92.75 103 LEU A C 1
ATOM 853 O O . LEU A 1 103 ? 5.892 2.803 7.544 1.00 92.75 103 LEU A O 1
ATOM 857 N N . ALA A 1 104 ? 5.271 2.786 9.706 1.00 92.12 104 ALA A N 1
ATOM 858 C CA . ALA A 1 104 ? 6.309 3.709 10.166 1.00 92.12 104 ALA A CA 1
ATOM 859 C C . ALA A 1 104 ? 7.729 3.133 10.012 1.00 92.12 104 ALA A C 1
ATOM 861 O O . ALA A 1 104 ? 8.691 3.867 9.767 1.00 92.12 104 ALA A O 1
ATOM 862 N N . HIS A 1 105 ? 7.898 1.819 10.166 1.00 91.62 105 HIS A N 1
ATOM 863 C CA . HIS A 1 105 ? 9.165 1.146 9.895 1.00 91.62 105 HIS A CA 1
ATOM 864 C C . HIS A 1 105 ? 9.520 1.213 8.404 1.00 91.62 105 HIS A C 1
ATOM 866 O O . HIS A 1 105 ? 10.599 1.698 8.058 1.00 91.62 105 HIS A O 1
ATOM 872 N N . LEU A 1 106 ? 8.598 0.837 7.516 1.00 88.50 106 LEU A N 1
ATOM 873 C CA . LEU A 1 106 ? 8.823 0.851 6.069 1.00 88.50 106 LEU A CA 1
ATOM 874 C C . LEU A 1 106 ? 9.095 2.260 5.535 1.00 88.50 106 LEU A C 1
ATOM 876 O O . LEU A 1 106 ? 9.930 2.422 4.644 1.00 88.50 106 LEU A O 1
ATOM 880 N N . GLN A 1 107 ? 8.425 3.285 6.069 1.00 89.75 107 GLN A N 1
ATOM 881 C CA . GLN A 1 107 ? 8.687 4.684 5.710 1.00 89.75 107 GLN A CA 1
ATOM 882 C C . GLN A 1 107 ? 10.123 5.097 6.048 1.00 89.75 107 GLN A C 1
ATOM 884 O O . GLN A 1 107 ? 10.785 5.721 5.221 1.00 89.75 107 GLN A O 1
ATOM 889 N N . ARG A 1 108 ? 10.634 4.691 7.217 1.00 88.31 108 ARG A N 1
ATOM 890 C CA . ARG A 1 108 ? 12.027 4.948 7.615 1.00 88.31 108 ARG A CA 1
ATOM 891 C C . ARG A 1 108 ? 13.022 4.191 6.741 1.00 88.31 108 ARG A C 1
ATOM 893 O O . ARG A 1 108 ? 13.965 4.794 6.241 1.00 88.31 108 ARG A O 1
ATOM 900 N N . VAL A 1 109 ? 12.792 2.897 6.509 1.00 84.69 109 VAL A N 1
ATOM 901 C CA . VAL A 1 109 ? 13.679 2.061 5.681 1.00 84.69 109 VAL A CA 1
ATOM 902 C C . VAL A 1 109 ? 13.763 2.585 4.251 1.00 84.69 109 VAL A C 1
ATOM 904 O O . VAL A 1 109 ? 14.845 2.585 3.675 1.00 84.69 109 VAL A O 1
ATOM 907 N N . THR A 1 110 ? 12.664 3.106 3.698 1.00 84.44 110 THR A N 1
ATOM 908 C CA . THR A 1 110 ? 12.635 3.630 2.322 1.00 84.44 110 THR A CA 1
ATOM 909 C C . THR A 1 110 ? 13.656 4.746 2.089 1.00 84.44 110 THR A C 1
ATOM 911 O O . THR A 1 110 ? 14.270 4.806 1.027 1.00 84.44 110 THR A O 1
ATOM 914 N N . VAL A 1 111 ? 13.883 5.599 3.092 1.00 81.00 111 VAL A N 1
ATOM 915 C CA . VAL A 1 111 ? 14.870 6.691 3.028 1.00 81.00 111 VAL A CA 1
ATOM 916 C C . VAL A 1 111 ? 16.311 6.161 3.063 1.00 81.00 111 VAL A C 1
ATOM 918 O O . VAL A 1 111 ? 17.219 6.801 2.541 1.00 81.00 111 VAL A O 1
ATOM 921 N N . LEU A 1 112 ? 16.528 4.974 3.638 1.00 80.69 112 LEU A N 1
ATOM 922 C CA . LEU A 1 112 ? 17.850 4.379 3.854 1.00 80.69 112 LEU A CA 1
ATOM 923 C C . LEU A 1 112 ? 18.301 3.433 2.730 1.00 80.69 112 LEU A C 1
ATOM 925 O O . LEU A 1 112 ? 19.483 3.095 2.678 1.00 80.69 112 LEU A O 1
ATOM 929 N N . ILE A 1 113 ? 17.403 3.027 1.821 1.00 76.94 113 ILE A N 1
ATOM 930 C CA . ILE A 1 113 ? 17.707 2.077 0.730 1.00 76.94 113 ILE A CA 1
ATOM 931 C C . ILE A 1 113 ? 18.966 2.462 -0.055 1.00 76.94 113 ILE A C 1
ATOM 933 O O . ILE A 1 113 ? 19.805 1.576 -0.228 1.00 76.94 113 ILE A O 1
ATOM 937 N N . PRO A 1 114 ? 19.151 3.724 -0.505 1.00 73.75 114 PRO A N 1
ATOM 938 C CA . PRO A 1 114 ? 20.326 4.057 -1.305 1.00 73.75 114 PRO A CA 1
ATOM 939 C C . PRO A 1 114 ?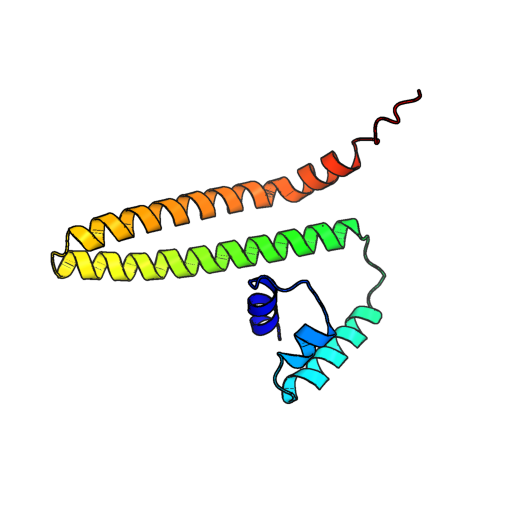 21.610 3.731 -0.532 1.00 73.75 114 PRO A C 1
ATOM 941 O O . PRO A 1 114 ? 22.482 3.020 -1.023 1.00 73.75 114 PRO A O 1
ATOM 944 N N . GLN A 1 115 ? 21.682 4.143 0.737 1.00 71.75 115 GLN A N 1
ATOM 945 C CA . GLN A 1 115 ? 22.853 3.945 1.594 1.00 71.75 115 GLN A CA 1
ATOM 946 C C . GLN A 1 115 ? 23.140 2.462 1.873 1.00 71.75 115 GLN A C 1
ATOM 948 O O . GLN A 1 115 ? 24.295 2.041 1.830 1.00 71.75 115 GLN A O 1
ATOM 953 N N . GLU A 1 116 ? 22.111 1.656 2.135 1.00 70.81 116 GLU A N 1
ATOM 954 C CA . GLU A 1 116 ? 22.268 0.222 2.409 1.00 70.81 116 GLU A CA 1
ATOM 955 C C . GLU A 1 116 ? 22.686 -0.576 1.166 1.00 70.81 116 GLU A C 1
ATOM 957 O O . GLU A 1 116 ? 23.507 -1.494 1.263 1.00 70.81 116 GLU A O 1
ATOM 962 N N . MET A 1 117 ? 22.192 -0.193 -0.015 1.00 68.00 117 MET A N 1
ATOM 963 C CA . MET A 1 117 ? 22.600 -0.792 -1.289 1.00 68.00 117 MET A CA 1
ATOM 964 C C . MET A 1 117 ? 24.068 -0.472 -1.606 1.00 68.00 117 MET A C 1
ATOM 966 O O . MET A 1 117 ? 24.829 -1.380 -1.945 1.00 68.00 117 MET A O 1
ATOM 970 N N . PHE A 1 118 ? 24.511 0.773 -1.390 1.00 65.50 118 PHE A N 1
ATOM 971 C CA . PHE A 1 118 ? 25.928 1.139 -1.522 1.00 65.50 118 PHE A CA 1
ATOM 972 C C . PHE A 1 118 ? 26.825 0.389 -0.519 1.00 65.50 118 PHE A C 1
ATOM 974 O O . PHE A 1 118 ? 27.872 -0.134 -0.902 1.00 65.50 118 PHE A O 1
ATOM 981 N N . ARG A 1 119 ? 26.414 0.259 0.752 1.00 64.81 119 ARG A N 1
ATOM 982 C CA . ARG A 1 119 ? 27.192 -0.438 1.800 1.00 64.81 119 ARG A CA 1
ATOM 983 C C . ARG A 1 119 ? 27.376 -1.932 1.541 1.00 64.81 119 ARG A C 1
ATOM 985 O O . ARG A 1 119 ? 28.448 -2.463 1.829 1.00 64.81 119 ARG A O 1
ATOM 992 N N . ARG A 1 120 ? 26.357 -2.624 1.020 1.00 61.44 120 ARG A N 1
ATOM 993 C CA . ARG A 1 120 ? 26.453 -4.059 0.690 1.00 61.44 120 ARG A CA 1
ATOM 994 C C . ARG A 1 120 ? 27.416 -4.333 -0.460 1.00 61.44 120 ARG A C 1
ATOM 996 O O . ARG A 1 120 ? 28.114 -5.338 -0.414 1.00 61.44 120 ARG A O 1
ATOM 1003 N N . ASN A 1 121 ? 27.494 -3.428 -1.431 1.00 58.09 121 ASN A N 1
ATOM 1004 C CA . ASN A 1 121 ? 28.411 -3.547 -2.566 1.00 58.09 121 ASN A CA 1
ATOM 1005 C C . ASN A 1 121 ? 29.852 -3.137 -2.217 1.00 58.09 121 ASN A C 1
ATOM 1007 O O . ASN A 1 121 ? 30.791 -3.617 -2.840 1.00 58.09 121 ASN A O 1
ATOM 1011 N N . ALA A 1 122 ? 30.035 -2.282 -1.206 1.00 58.59 122 ALA A N 1
ATOM 1012 C CA . ALA A 1 122 ? 31.348 -1.827 -0.749 1.00 58.59 122 ALA A CA 1
ATOM 1013 C C . ALA A 1 122 ? 32.064 -2.804 0.202 1.00 58.59 122 ALA A C 1
ATOM 1015 O O . ALA A 1 122 ? 33.184 -2.517 0.613 1.00 58.59 122 ALA A O 1
ATOM 1016 N N . ARG A 1 123 ? 31.452 -3.937 0.580 1.00 53.84 123 ARG A N 1
ATOM 1017 C CA . ARG A 1 123 ? 32.159 -5.021 1.278 1.00 53.84 123 ARG A CA 1
ATOM 1018 C C . ARG A 1 123 ? 32.831 -5.902 0.224 1.00 53.84 123 ARG A C 1
ATOM 1020 O O . ARG A 1 123 ? 32.120 -6.675 -0.419 1.00 53.84 123 ARG A O 1
ATOM 1027 N N . PRO A 1 124 ? 34.164 -5.846 0.045 1.00 51.25 124 PRO A N 1
ATOM 1028 C CA . PRO A 1 124 ? 34.839 -6.881 -0.717 1.00 51.25 124 PRO A CA 1
ATOM 1029 C C . PRO A 1 124 ? 34.539 -8.200 -0.010 1.00 51.25 124 PRO A C 1
ATOM 1031 O O . PRO A 1 124 ? 34.610 -8.269 1.222 1.00 51.25 124 PRO A O 1
ATOM 1034 N N . GLN A 1 125 ? 34.180 -9.239 -0.766 1.00 53.00 125 GLN A N 1
ATOM 1035 C CA . GLN A 1 125 ? 34.279 -10.601 -0.259 1.00 53.00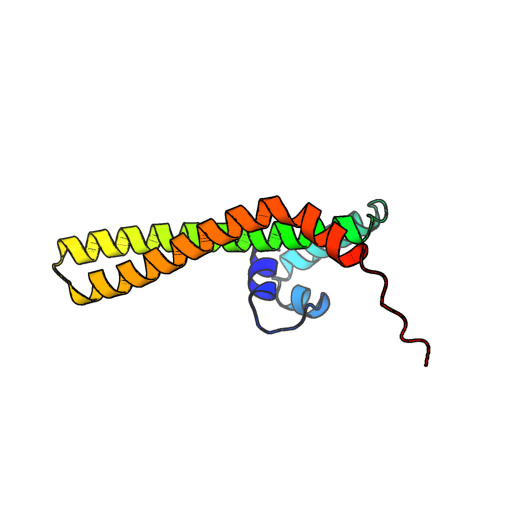 125 GLN A CA 1
ATOM 1036 C C . GLN A 1 125 ? 35.676 -10.725 0.344 1.00 53.00 125 GLN A C 1
ATOM 1038 O O . GLN A 1 125 ? 36.666 -10.590 -0.370 1.00 53.00 125 GLN A O 1
ATOM 1043 N N . ALA A 1 126 ? 35.761 -10.878 1.665 1.00 50.00 126 ALA A N 1
ATOM 1044 C CA . ALA A 1 126 ? 37.011 -11.200 2.319 1.00 50.00 126 ALA A CA 1
ATOM 1045 C C . ALA A 1 126 ? 37.411 -12.575 1.785 1.00 50.00 126 ALA A C 1
ATOM 1047 O O . ALA A 1 126 ? 36.919 -13.602 2.253 1.00 50.00 126 ALA A O 1
ATOM 1048 N N . ILE A 1 127 ? 38.222 -12.571 0.727 1.00 54.12 127 ILE A N 1
ATOM 1049 C CA . ILE A 1 127 ? 38.874 -13.750 0.188 1.00 54.12 127 ILE A CA 1
ATOM 1050 C C . ILE A 1 127 ? 39.675 -14.302 1.362 1.00 54.12 127 ILE A C 1
ATOM 1052 O O . ILE A 1 127 ? 40.667 -13.707 1.783 1.00 54.12 127 ILE A O 1
ATOM 1056 N N . LYS A 1 128 ? 39.206 -15.407 1.948 1.00 51.91 128 LYS A N 1
ATOM 1057 C CA . LYS A 1 128 ? 40.052 -16.222 2.811 1.00 51.91 128 LYS A CA 1
ATOM 1058 C C . LYS A 1 128 ? 41.124 -16.808 1.900 1.00 51.91 128 LYS A C 1
ATOM 1060 O O . LYS A 1 128 ? 40.863 -17.775 1.195 1.00 51.91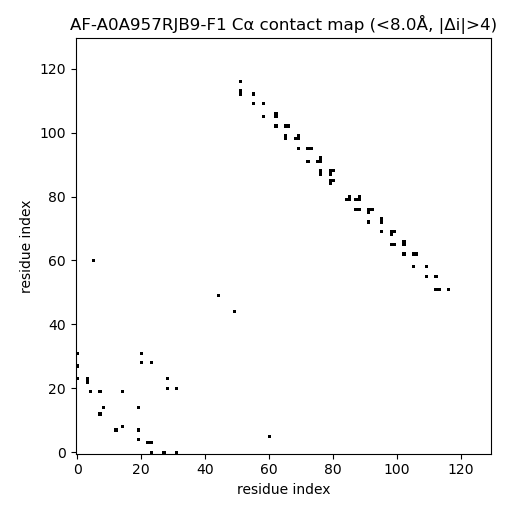 128 LYS A O 1
ATOM 1065 N N . LEU A 1 129 ? 42.291 -16.175 1.876 1.00 45.09 129 LEU A N 1
ATOM 1066 C CA . LEU A 1 129 ? 43.515 -16.809 1.408 1.00 45.09 129 LEU A CA 1
ATOM 1067 C C . LEU A 1 129 ? 43.889 -17.845 2.475 1.00 45.09 129 LEU A C 1
ATOM 1069 O O . LEU A 1 129 ? 44.338 -17.482 3.562 1.00 45.09 129 LEU A O 1
ATOM 1073 N N . SER A 1 130 ? 43.559 -19.104 2.193 1.00 50.00 130 SER A N 1
ATOM 1074 C CA . SER A 1 130 ? 44.111 -20.293 2.848 1.00 50.00 130 SER A CA 1
ATOM 1075 C C . SER A 1 130 ? 45.436 -20.668 2.208 1.00 50.00 130 SER A C 1
ATOM 1077 O O . SER A 1 130 ? 45.453 -20.662 0.954 1.00 50.00 130 SER A O 1
#

Secondary structure (DSSP, 8-state):
-HHHHHHHTTSSSPP-HHHHHHTS-HHHHHHHHHHHHHHHHS----HHHHHHHHHHHHHHHHHHHHHHHHHHHHHHHHHHHHHT-HHHHHHHHHHHHHHHHHHHHHHHHHHHHHHHHHHHHTS-------

pLDDT: mean 83.26, std 11.82, range [45.09, 96.62]

Sequence (130 aa):
IFRALKQFLSGDEPWDIELFQDMLDGQLHGRLARLAAYASTLPNPDVMVMREDAVKVLLRMRQDRLRAETTRIKYLLDEFQREGDQESLRSFDRINNLNLRELAHLQRVTVLIPQEMFRRNARPQAIKLS

Solvent-accessible surface area (backbone atoms only — not comparable to full-atom values): 7624 Å² total; per-residue (Å²): 103,73,70,54,51,55,54,52,73,68,48,93,65,78,93,47,72,66,64,53,50,69,73,42,61,74,86,47,48,69,55,49,52,52,50,53,56,52,57,70,72,48,76,86,66,59,67,65,59,54,52,52,50,51,51,52,52,53,51,50,52,51,43,53,51,41,54,55,48,45,55,51,48,51,56,50,43,59,46,27,63,73,71,64,41,63,66,62,33,55,54,51,49,54,52,40,52,51,47,51,51,50,44,57,47,53,58,55,50,62,77,45,46,68,61,54,57,54,55,63,70,68,52,72,79,79,75,78,85,125

Foldseek 3Di:
DVVLVLVVVVDPDDDDPVVSLVSDDPVCNVVVVVVVVVVVVDDPDDPLVVVLVVVLVVLVSLLVVLVVVLVVLVVVLVVCVVVVVPPSNVVSVVVSVVSVVVSVVSVVVNVCSVVVSVVVVPDDPPPPPD

Nearest PDB structures (foldseek):
  6zw6-assembly1_A  TM=6.908E-01  e=5.586E+00  Nostoc punctiforme
  6zvs-assembly1_A  TM=8.394E-01  e=9.547E+00  Nostoc punctiforme

Radius of gyration: 20.9 Å; Cα contacts (8 Å, |Δi|>4): 47; chains: 1; bounding box: 66×27×50 Å